Protein AF-A0A366LN01-F1 (afdb_monomer_lite)

Organism: NCBI:txid2248750

Sequence (71 aa):
VRHALAARGQAKMDGLYAGRPAVPTGKLILDALAGIRLIPGTGQSPPIIPHPTDLQLDLLDLLDIDPRDLR

Radius of gyration: 14.16 Å; chains: 1; bounding box: 33×23×40 Å

pLDDT: mean 92.19, std 7.95, range [49.72, 98.06]

Structure (mmCIF, N/CA/C/O backbone):
data_AF-A0A366LN01-F1
#
_entry.id   AF-A0A366LN01-F1
#
loop_
_atom_site.group_PDB
_atom_site.id
_atom_site.type_symbol
_atom_site.label_atom_id
_atom_site.label_alt_id
_atom_site.label_comp_id
_atom_site.label_asym_id
_atom_site.label_entity_id
_atom_site.label_seq_id
_atom_site.pdbx_PDB_ins_code
_atom_site.Cartn_x
_atom_site.Cartn_y
_atom_site.Cartn_z
_atom_site.occupancy
_atom_site.B_iso_or_equiv
_atom_site.auth_seq_id
_atom_site.auth_comp_id
_atom_site.auth_asym_id
_atom_site.auth_atom_id
_atom_site.pdbx_PDB_model_num
ATOM 1 N N . VAL A 1 1 ? -9.490 -2.997 2.746 1.00 91.56 1 VAL A N 1
ATOM 2 C CA . VAL A 1 1 ? -8.558 -2.203 3.595 1.00 91.56 1 VAL A CA 1
ATOM 3 C C . VAL A 1 1 ? -9.059 -1.924 5.011 1.00 91.56 1 VAL A C 1
ATOM 5 O O . VAL A 1 1 ? -8.730 -2.724 5.864 1.00 91.56 1 VAL A O 1
ATOM 8 N N . ARG A 1 2 ? -9.850 -0.874 5.326 1.00 93.88 2 ARG A N 1
ATOM 9 C CA . ARG A 1 2 ? -10.172 -0.531 6.743 1.00 93.88 2 ARG A CA 1
ATOM 10 C C . ARG A 1 2 ? -10.770 -1.685 7.563 1.00 93.88 2 ARG A C 1
ATOM 12 O O . ARG A 1 2 ? -10.376 -1.872 8.703 1.00 93.88 2 ARG A O 1
ATOM 19 N N . HIS A 1 3 ? -11.679 -2.465 6.975 1.00 94.38 3 HIS A N 1
ATOM 20 C CA . HIS A 1 3 ? -12.245 -3.654 7.622 1.00 94.38 3 HIS A CA 1
ATOM 21 C C . HIS A 1 3 ? -11.186 -4.743 7.874 1.00 94.38 3 HIS A C 1
ATOM 23 O O . HIS A 1 3 ? -11.069 -5.245 8.984 1.00 94.38 3 HIS A O 1
ATOM 29 N N . ALA A 1 4 ? -10.374 -5.062 6.861 1.00 94.56 4 ALA A N 1
ATOM 30 C CA . ALA A 1 4 ? -9.282 -6.031 6.977 1.00 94.56 4 ALA A CA 1
ATOM 31 C C . ALA A 1 4 ? -8.229 -5.597 8.014 1.00 94.56 4 ALA A C 1
ATOM 33 O O . ALA A 1 4 ? -7.764 -6.404 8.807 1.00 94.56 4 ALA A O 1
ATOM 34 N N . LEU A 1 5 ? -7.919 -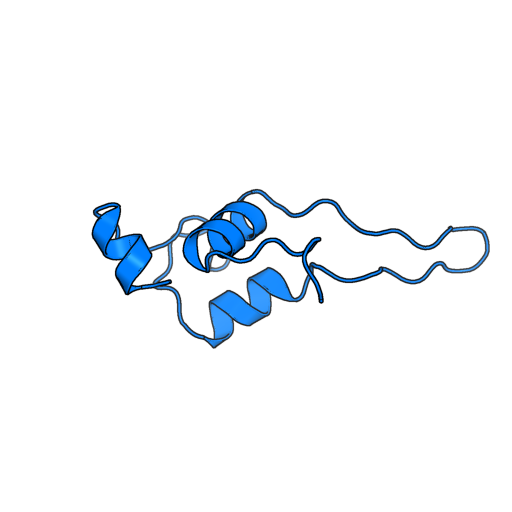4.301 8.074 1.00 95.19 5 LEU A N 1
ATOM 35 C CA . LEU A 1 5 ? -7.005 -3.729 9.058 1.00 95.19 5 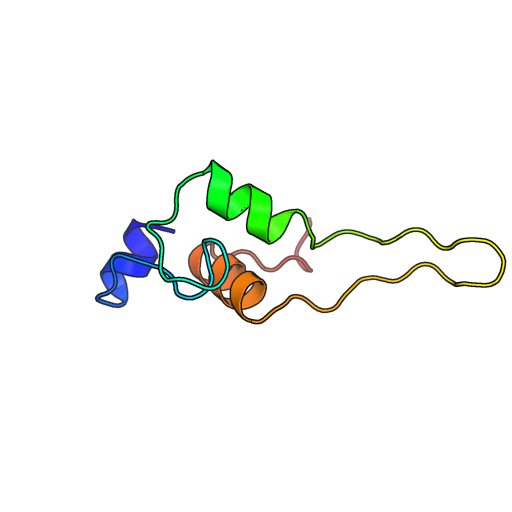LEU A CA 1
ATOM 36 C C . LEU A 1 5 ? -7.570 -3.827 10.486 1.00 95.19 5 LEU A C 1
ATOM 38 O O . LEU A 1 5 ? -6.852 -4.197 11.412 1.00 95.19 5 LEU A O 1
ATOM 42 N N . ALA A 1 6 ? -8.874 -3.582 10.657 1.00 96.19 6 ALA A N 1
ATOM 43 C CA . ALA A 1 6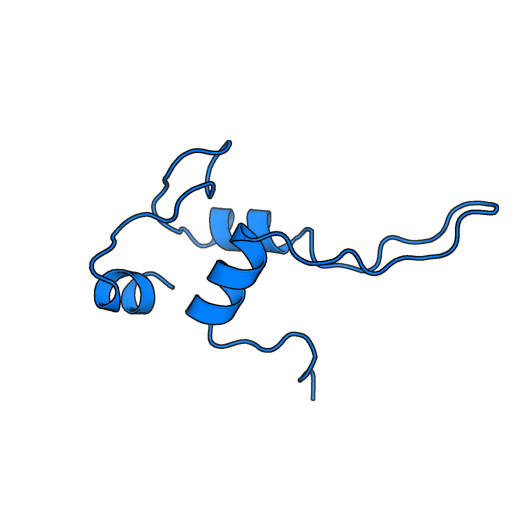 ? -9.548 -3.758 11.941 1.00 96.19 6 ALA A CA 1
ATOM 44 C C . ALA A 1 6 ? -9.525 -5.222 12.414 1.00 96.19 6 ALA A C 1
ATOM 46 O O . ALA A 1 6 ? -9.330 -5.467 13.602 1.00 96.19 6 ALA A O 1
ATOM 47 N N . ALA A 1 7 ? -9.634 -6.194 11.499 1.00 96.12 7 ALA A N 1
ATOM 48 C CA . ALA A 1 7 ? -9.477 -7.616 11.819 1.00 96.12 7 ALA A CA 1
ATOM 49 C C . ALA A 1 7 ? -8.058 -7.968 12.314 1.00 96.12 7 ALA A C 1
ATOM 51 O O . ALA A 1 7 ? -7.893 -8.925 13.066 1.00 96.12 7 ALA A O 1
ATOM 52 N N . ARG A 1 8 ? -7.047 -7.159 11.962 1.00 94.19 8 ARG A N 1
ATOM 53 C CA . ARG A 1 8 ? -5.677 -7.235 12.503 1.00 94.19 8 ARG A CA 1
ATOM 54 C C . ARG A 1 8 ? -5.495 -6.468 13.820 1.00 94.19 8 ARG A C 1
ATOM 56 O O . ARG A 1 8 ? -4.375 -6.340 14.302 1.00 94.19 8 ARG A O 1
ATOM 63 N N . GLY A 1 9 ? -6.567 -5.917 14.394 1.00 96.31 9 GLY A N 1
ATOM 64 C CA . GLY A 1 9 ? -6.506 -5.090 15.603 1.00 96.31 9 GLY A CA 1
ATOM 65 C C . GLY A 1 9 ? -5.900 -3.701 15.374 1.00 96.31 9 GLY A C 1
ATOM 66 O O . GLY A 1 9 ? -5.445 -3.065 16.323 1.00 96.31 9 GLY A O 1
ATOM 67 N N . GLN A 1 10 ? -5.877 -3.218 14.128 1.00 96.31 10 GLN A N 1
ATOM 68 C CA . GLN A 1 10 ? -5.242 -1.958 13.746 1.00 96.31 10 GLN A CA 1
ATOM 69 C C . GLN A 1 10 ? -6.255 -0.971 13.146 1.00 96.31 10 GLN A C 1
ATOM 71 O O . GLN A 1 10 ? -7.215 -1.342 12.474 1.00 96.31 10 GLN A O 1
ATOM 76 N N . ALA A 1 11 ? -6.023 0.325 13.365 1.00 96.38 11 ALA A N 1
ATOM 77 C CA . ALA A 1 11 ? -6.815 1.408 12.762 1.00 96.38 11 ALA A CA 1
ATOM 78 C C . ALA A 1 11 ? -6.013 2.255 11.758 1.00 96.38 11 ALA A C 1
ATOM 80 O O . ALA A 1 11 ? -6.588 3.024 10.981 1.00 96.38 11 ALA A O 1
ATOM 81 N N . LYS A 1 12 ? -4.683 2.135 11.788 1.00 97.44 12 LYS A N 1
ATOM 82 C CA . LYS A 1 12 ? -3.736 2.870 10.949 1.00 97.44 12 LYS A CA 1
ATOM 83 C C . LYS A 1 12 ? -2.743 1.892 10.340 1.00 97.44 12 LYS A C 1
ATOM 85 O O . LYS A 1 12 ? -2.434 0.888 10.970 1.00 97.44 12 LYS A O 1
ATOM 90 N N . MET A 1 13 ? -2.270 2.215 9.144 1.00 96.69 13 MET A N 1
ATOM 91 C CA . MET A 1 13 ? -1.173 1.508 8.493 1.00 96.69 13 MET A CA 1
ATOM 92 C C . MET A 1 13 ? 0.102 2.316 8.648 1.00 96.69 13 MET A C 1
ATOM 94 O O . MET A 1 13 ? 0.089 3.530 8.406 1.00 96.69 13 MET A O 1
ATOM 98 N N . ASP A 1 14 ? 1.178 1.645 9.034 1.00 95.69 14 ASP A N 1
ATOM 99 C CA . ASP A 1 14 ? 2.498 2.244 9.176 1.00 95.69 14 ASP A CA 1
ATOM 100 C C . ASP A 1 14 ? 3.036 2.707 7.818 1.00 95.69 14 ASP A C 1
ATOM 102 O O . ASP A 1 14 ? 2.725 2.142 6.775 1.00 95.69 14 ASP A O 1
ATOM 106 N N . GLY A 1 15 ? 3.801 3.799 7.805 1.00 95.12 15 GLY A N 1
ATOM 107 C CA . GLY A 1 15 ? 4.409 4.326 6.578 1.00 95.12 15 GLY A CA 1
ATOM 108 C C . GLY A 1 15 ? 3.460 5.025 5.592 1.00 95.12 15 GLY A C 1
ATOM 109 O O . GLY A 1 15 ? 3.942 5.729 4.704 1.00 95.12 15 GLY A O 1
ATOM 110 N N . LEU A 1 16 ? 2.139 4.899 5.758 1.00 96.94 16 LEU A N 1
ATOM 111 C CA . LEU A 1 16 ? 1.151 5.293 4.748 1.00 96.94 16 LEU A CA 1
ATOM 112 C C . LEU A 1 16 ? 1.103 6.804 4.446 1.00 96.94 16 LEU A C 1
ATOM 114 O O . LEU A 1 16 ? 0.689 7.200 3.357 1.00 96.94 16 LEU A O 1
ATOM 118 N N . TYR A 1 17 ? 1.528 7.666 5.375 1.00 95.81 17 TYR A N 1
ATOM 119 C CA . TYR A 1 17 ? 1.607 9.109 5.130 1.00 95.81 17 TYR A CA 1
ATOM 120 C C . TYR A 1 17 ? 2.945 9.681 5.579 1.00 95.81 17 TYR A C 1
ATOM 122 O O . TYR A 1 17 ? 3.203 9.801 6.776 1.00 95.81 17 TYR A O 1
ATOM 130 N N . ALA A 1 18 ? 3.788 10.067 4.618 1.00 93.44 18 ALA A N 1
ATOM 131 C CA . ALA A 1 18 ? 5.112 10.636 4.882 1.00 93.44 18 ALA A CA 1
ATOM 132 C C . ALA A 1 18 ? 5.946 9.778 5.862 1.00 93.44 18 ALA A C 1
ATOM 134 O O . ALA A 1 18 ? 6.578 10.303 6.780 1.00 93.44 18 ALA A O 1
ATOM 135 N N . GLY A 1 19 ? 5.883 8.448 5.709 1.00 93.56 19 GLY A N 1
ATOM 136 C CA . GLY A 1 19 ? 6.575 7.495 6.582 1.00 93.56 19 GLY A CA 1
ATOM 137 C C . GLY A 1 19 ? 5.926 7.293 7.957 1.00 93.56 19 GLY A C 1
ATOM 138 O O . GLY A 1 19 ? 6.477 6.583 8.791 1.00 93.56 19 GLY A O 1
ATOM 139 N N . ARG A 1 20 ? 4.763 7.899 8.220 1.00 96.12 20 ARG A N 1
ATOM 140 C CA . ARG A 1 20 ? 4.060 7.829 9.509 1.00 96.12 20 ARG A CA 1
ATOM 141 C C . ARG A 1 20 ? 2.782 6.993 9.416 1.00 96.12 20 ARG A C 1
ATOM 143 O O . ARG A 1 20 ? 2.186 6.919 8.337 1.00 96.12 20 ARG A O 1
ATOM 150 N N . PRO A 1 21 ? 2.309 6.438 10.548 1.00 97.38 21 PRO A N 1
ATOM 151 C CA . PRO A 1 21 ? 1.054 5.705 10.582 1.00 97.38 21 PRO A CA 1
ATOM 152 C C . PRO A 1 21 ? -0.145 6.594 10.238 1.00 97.38 21 PRO A C 1
ATOM 154 O O . PRO A 1 21 ? -0.347 7.645 10.860 1.00 97.38 21 PRO A O 1
ATOM 157 N N . ALA A 1 22 ? -0.983 6.161 9.297 1.00 98.06 22 ALA A N 1
ATOM 158 C CA . ALA A 1 22 ? -2.172 6.904 8.877 1.00 98.06 22 ALA A CA 1
ATOM 159 C C . ALA A 1 22 ? -3.391 6.005 8.654 1.00 98.06 22 ALA A C 1
ATOM 161 O O . ALA A 1 22 ? -3.275 4.816 8.365 1.00 98.06 22 ALA A O 1
ATOM 162 N N . VAL A 1 23 ? -4.586 6.588 8.794 1.00 97.50 23 VAL A N 1
ATOM 163 C CA . VAL A 1 23 ? -5.840 5.900 8.460 1.00 97.50 23 VAL A CA 1
ATOM 164 C C . VAL A 1 23 ? -5.908 5.745 6.938 1.00 97.50 23 VAL A C 1
ATOM 166 O O . VAL A 1 23 ? -5.773 6.751 6.237 1.00 97.50 23 VAL A O 1
ATOM 169 N N . PRO A 1 24 ? -6.150 4.535 6.406 1.00 97.00 24 PRO A N 1
ATOM 170 C CA . PRO A 1 24 ? -6.145 4.314 4.969 1.00 97.00 24 PRO A CA 1
ATOM 171 C C . PRO A 1 24 ? -7.390 4.899 4.310 1.00 97.00 24 PRO A C 1
ATOM 173 O O . PRO A 1 24 ? -8.480 4.321 4.329 1.00 97.00 24 PRO A O 1
ATOM 176 N N . THR A 1 25 ? -7.214 6.088 3.739 1.00 97.31 25 THR A N 1
ATOM 177 C CA . THR A 1 25 ? -8.188 6.732 2.856 1.00 97.31 25 THR A CA 1
ATOM 178 C C . THR A 1 25 ? -7.966 6.276 1.418 1.00 97.31 25 THR A C 1
ATOM 180 O O . THR A 1 25 ? -6.866 5.853 1.067 1.00 97.31 25 THR A O 1
ATOM 183 N N . GLY A 1 26 ? -8.990 6.401 0.566 1.00 96.06 26 GLY A N 1
ATOM 184 C CA . GLY A 1 26 ? -8.871 6.043 -0.853 1.00 96.06 26 GLY A CA 1
ATOM 185 C C . GLY A 1 26 ? -7.698 6.748 -1.539 1.00 96.06 26 GLY A C 1
ATOM 186 O O . GLY A 1 26 ? -6.930 6.103 -2.240 1.00 96.06 26 GLY A O 1
ATOM 187 N N . LYS A 1 27 ? -7.494 8.040 -1.248 1.00 97.38 27 LYS A N 1
ATOM 188 C CA . LYS A 1 27 ? -6.350 8.804 -1.759 1.00 97.38 27 LYS A CA 1
ATOM 189 C C . LYS A 1 27 ? -5.010 8.194 -1.339 1.00 97.38 27 LYS A C 1
ATOM 191 O O . LYS A 1 27 ? -4.184 7.937 -2.198 1.00 97.38 27 LYS A O 1
ATOM 196 N N . LEU A 1 28 ? -4.803 7.941 -0.044 1.00 97.56 28 LEU A N 1
ATOM 197 C CA . LEU A 1 28 ? -3.518 7.423 0.445 1.00 97.56 28 LEU A CA 1
ATOM 198 C C . LEU A 1 28 ? -3.207 6.023 -0.095 1.00 97.56 28 LEU A C 1
ATOM 200 O O . LEU A 1 28 ? -2.057 5.731 -0.402 1.00 97.56 28 LEU A O 1
ATOM 204 N N . ILE A 1 29 ? -4.231 5.177 -0.236 1.00 96.69 29 ILE A N 1
ATOM 205 C CA . ILE A 1 29 ? -4.087 3.850 -0.845 1.00 96.69 29 ILE A CA 1
ATOM 206 C C . ILE A 1 29 ? -3.639 3.988 -2.306 1.00 96.69 29 ILE A C 1
ATOM 208 O O . ILE A 1 29 ? -2.662 3.364 -2.707 1.00 96.69 29 ILE A O 1
ATOM 212 N N . LEU A 1 30 ? -4.329 4.817 -3.097 1.00 95.56 30 LEU A N 1
ATOM 213 C CA . LEU A 1 30 ? -4.001 5.010 -4.512 1.00 95.56 30 LEU A CA 1
ATOM 214 C C . LEU A 1 30 ? -2.625 5.654 -4.697 1.00 95.56 30 LEU A C 1
ATOM 216 O O . LEU A 1 30 ? -1.855 5.188 -5.531 1.00 95.56 30 LEU A O 1
ATOM 220 N N . ASP A 1 31 ? -2.290 6.667 -3.896 1.00 95.94 31 ASP A N 1
ATOM 221 C CA . ASP A 1 31 ? -0.982 7.327 -3.930 1.00 95.94 31 ASP A CA 1
ATOM 222 C C . ASP A 1 31 ? 0.148 6.323 -3.628 1.00 95.94 31 ASP A C 1
ATOM 224 O O . ASP A 1 31 ? 1.161 6.304 -4.329 1.00 95.94 31 ASP A O 1
ATOM 228 N N . ALA A 1 32 ? -0.035 5.442 -2.635 1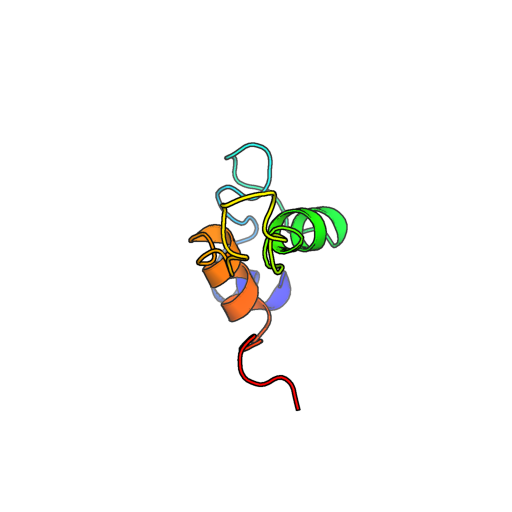.00 95.19 32 ALA A N 1
ATOM 229 C CA . ALA A 1 32 ? 0.943 4.408 -2.295 1.00 95.19 32 ALA A CA 1
ATOM 230 C C . ALA A 1 32 ? 1.099 3.349 -3.404 1.00 95.19 32 ALA A C 1
ATOM 232 O O . ALA A 1 32 ? 2.220 2.926 -3.696 1.00 95.19 32 ALA A O 1
ATOM 233 N N . LEU A 1 33 ? 0.001 2.941 -4.051 1.00 94.00 33 LEU A N 1
ATOM 234 C CA . LEU A 1 33 ? 0.012 1.932 -5.119 1.00 94.00 33 LEU A CA 1
ATOM 235 C C . LEU A 1 33 ? 0.424 2.492 -6.491 1.00 94.00 33 LEU A C 1
ATOM 237 O O . LEU A 1 33 ? 0.859 1.728 -7.347 1.00 94.00 33 LEU A O 1
ATOM 241 N N . ALA A 1 34 ? 0.364 3.810 -6.711 1.00 92.12 34 ALA A N 1
ATOM 242 C CA . ALA A 1 34 ? 0.682 4.443 -7.998 1.00 92.12 34 ALA A CA 1
ATOM 243 C C . ALA A 1 34 ? 2.135 4.231 -8.475 1.00 92.12 34 ALA A C 1
ATOM 245 O O . ALA A 1 34 ? 2.451 4.476 -9.647 1.00 92.12 34 ALA A O 1
ATOM 246 N N . GLY A 1 35 ? 3.024 3.803 -7.572 1.00 88.00 35 GLY A N 1
ATOM 247 C CA . GLY A 1 35 ? 4.394 3.399 -7.888 1.00 88.00 35 GLY A CA 1
ATOM 248 C C . GLY A 1 35 ? 4.511 2.012 -8.530 1.00 88.00 35 GLY A C 1
ATOM 249 O O . GLY A 1 35 ? 5.535 1.727 -9.148 1.00 88.00 35 GLY A O 1
ATOM 250 N N . ILE A 1 36 ? 3.479 1.168 -8.433 1.00 89.81 36 ILE A N 1
ATOM 251 C CA . ILE A 1 36 ? 3.447 -0.169 -9.038 1.00 89.81 36 ILE A CA 1
ATOM 252 C C . ILE A 1 36 ? 3.071 -0.027 -10.513 1.00 89.81 36 ILE A C 1
ATOM 254 O O . ILE A 1 36 ? 1.919 -0.179 -10.918 1.00 89.81 36 ILE A O 1
ATOM 258 N N . ARG A 1 37 ? 4.055 0.335 -11.331 1.00 88.06 37 ARG A N 1
ATOM 259 C CA . ARG A 1 37 ? 3.897 0.473 -12.779 1.00 88.06 37 ARG A CA 1
ATOM 260 C C . ARG A 1 37 ? 5.205 0.186 -13.490 1.00 88.06 37 ARG A C 1
ATOM 262 O O . ARG A 1 37 ? 6.276 0.361 -12.912 1.00 88.06 37 ARG A O 1
ATOM 269 N N . LEU A 1 38 ? 5.115 -0.178 -14.767 1.00 89.75 38 LEU A N 1
ATOM 270 C CA . LEU A 1 38 ? 6.283 -0.207 -15.639 1.00 89.75 38 LEU A CA 1
ATOM 271 C C . LEU A 1 38 ? 6.931 1.183 -15.651 1.00 89.75 38 LEU A C 1
ATOM 273 O O . LEU A 1 38 ? 6.272 2.180 -15.956 1.00 89.75 38 LEU A O 1
ATOM 277 N N . ILE A 1 39 ? 8.219 1.243 -15.332 1.00 91.06 39 ILE A N 1
ATOM 278 C CA . ILE A 1 39 ? 9.041 2.429 -15.542 1.00 91.06 39 ILE A CA 1
ATOM 279 C C . ILE A 1 39 ? 9.618 2.300 -16.957 1.00 91.06 39 ILE A C 1
ATOM 281 O O . ILE A 1 39 ? 10.378 1.358 -17.209 1.00 91.06 39 ILE A O 1
ATOM 285 N N . PRO A 1 40 ? 9.244 3.189 -17.899 1.00 92.44 40 PRO A N 1
ATOM 286 C CA . PRO A 1 40 ? 9.757 3.130 -19.259 1.00 92.44 40 PRO A CA 1
ATOM 287 C C . PRO A 1 40 ? 11.278 3.264 -19.285 1.00 92.44 40 PRO A C 1
ATOM 289 O O . PRO A 1 40 ? 11.856 4.050 -18.534 1.00 92.44 40 PRO A O 1
ATOM 292 N N . GLY A 1 41 ? 11.914 2.517 -20.182 1.00 94.19 41 GLY A N 1
ATOM 293 C CA . GLY A 1 41 ? 13.332 2.686 -20.467 1.00 94.19 41 GLY A CA 1
ATOM 294 C C . GLY A 1 41 ? 13.606 4.030 -21.141 1.00 94.19 41 GLY A C 1
ATOM 295 O O . GLY A 1 41 ? 12.754 4.571 -21.848 1.00 94.19 41 GLY A O 1
ATOM 296 N N . THR A 1 42 ? 14.809 4.566 -20.949 1.00 94.00 42 THR A N 1
ATOM 297 C CA . THR A 1 42 ? 15.255 5.815 -21.584 1.00 94.00 42 THR A CA 1
ATOM 298 C C . THR A 1 42 ? 16.673 5.652 -22.116 1.00 94.00 42 THR A C 1
ATOM 300 O O . THR A 1 42 ? 17.581 5.316 -21.355 1.00 94.00 42 THR A O 1
ATOM 303 N N . GLY A 1 43 ? 16.892 5.915 -23.408 1.00 93.06 43 GLY A N 1
ATOM 304 C CA . GLY A 1 43 ? 18.205 5.754 -24.039 1.00 93.06 43 GLY A CA 1
ATOM 305 C C . GLY A 1 43 ? 18.692 4.304 -23.971 1.00 93.06 43 GLY A C 1
ATOM 306 O O . GLY A 1 43 ? 18.084 3.426 -24.571 1.00 93.06 43 GLY A O 1
ATOM 307 N N . GLN A 1 44 ? 19.785 4.070 -23.240 1.00 93.62 44 GLN A N 1
ATOM 308 C CA . GLN A 1 44 ? 20.355 2.732 -23.019 1.00 93.62 44 GLN A CA 1
ATOM 309 C C . GLN A 1 44 ? 19.795 2.026 -21.771 1.00 93.62 44 GLN A C 1
ATOM 311 O O . GLN A 1 44 ? 20.141 0.876 -21.512 1.00 93.62 44 GLN A O 1
ATOM 316 N N . SER A 1 45 ? 18.942 2.690 -20.985 1.00 94.00 45 SER A N 1
ATOM 317 C CA . SER A 1 45 ? 18.329 2.085 -19.802 1.00 94.00 45 SER A CA 1
ATOM 318 C C . SER A 1 45 ? 17.123 1.235 -20.213 1.00 94.00 45 SER A C 1
ATOM 320 O O . SER A 1 45 ? 16.188 1.789 -20.802 1.00 94.00 45 SER A O 1
ATOM 322 N N . PRO A 1 46 ? 17.096 -0.075 -19.907 1.00 94.38 46 PRO A N 1
ATOM 323 C CA . PRO A 1 46 ? 15.950 -0.921 -20.218 1.00 94.38 46 PRO A CA 1
ATOM 3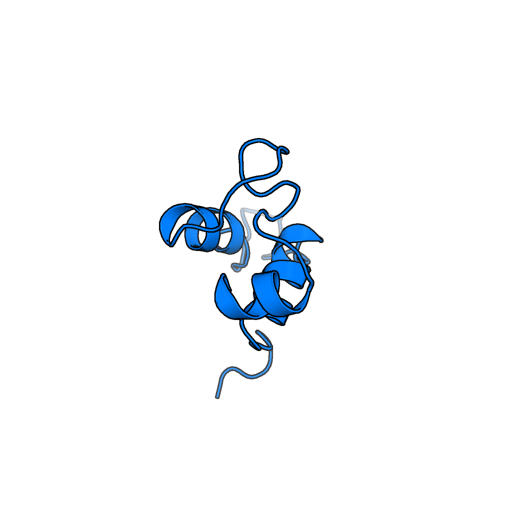24 C C . PRO A 1 46 ? 14.729 -0.545 -19.359 1.00 94.38 46 PRO A C 1
ATOM 326 O O . PRO A 1 46 ? 14.889 0.018 -18.273 1.00 94.38 46 PRO A O 1
ATOM 329 N N . PRO A 1 47 ? 13.504 -0.855 -19.819 1.00 94.50 47 PRO A N 1
ATOM 330 C CA . PRO A 1 47 ? 12.311 -0.720 -18.992 1.00 94.50 47 PRO A CA 1
ATOM 331 C C . PRO A 1 47 ? 12.372 -1.680 -17.799 1.00 94.50 47 PRO A C 1
ATOM 333 O O . PRO A 1 47 ? 12.842 -2.812 -17.932 1.00 94.50 47 PRO A O 1
ATOM 336 N N . ILE A 1 48 ? 11.874 -1.242 -16.642 1.00 93.19 48 ILE A N 1
ATOM 337 C CA . ILE A 1 48 ? 11.880 -2.044 -15.412 1.00 93.19 48 ILE A CA 1
ATOM 338 C C . ILE A 1 48 ? 10.495 -2.091 -14.773 1.00 93.19 48 ILE A C 1
ATOM 340 O O . ILE A 1 48 ? 9.759 -1.103 -14.764 1.00 93.19 48 ILE A O 1
ATOM 344 N N . ILE A 1 49 ? 10.159 -3.244 -14.199 1.00 86.56 49 ILE A N 1
ATOM 345 C CA . ILE A 1 49 ? 9.043 -3.380 -13.264 1.00 86.56 49 ILE A CA 1
ATOM 346 C C . ILE A 1 49 ? 9.658 -3.308 -11.862 1.00 86.56 49 ILE A C 1
ATOM 348 O O . ILE A 1 49 ? 10.425 -4.205 -11.502 1.00 86.56 49 ILE A O 1
ATOM 352 N N . PRO A 1 50 ? 9.414 -2.236 -11.090 1.00 87.88 50 PRO A N 1
ATOM 353 C CA . PRO A 1 50 ? 9.963 -2.124 -9.749 1.00 87.88 50 PRO A CA 1
ATOM 354 C C . PRO A 1 50 ? 9.363 -3.203 -8.845 1.00 87.88 50 PRO A C 1
ATOM 356 O O . PRO A 1 50 ? 8.180 -3.528 -8.944 1.00 87.88 50 PRO A O 1
ATOM 359 N N . HIS A 1 51 ? 10.184 -3.735 -7.940 1.00 88.88 51 HIS A N 1
ATOM 360 C CA . HIS A 1 51 ? 9.669 -4.569 -6.861 1.00 88.88 51 HIS A CA 1
ATOM 361 C C . HIS A 1 51 ? 8.802 -3.704 -5.937 1.00 88.88 51 HIS A C 1
ATOM 363 O O . HIS A 1 51 ? 9.233 -2.596 -5.592 1.00 88.88 51 HIS A O 1
ATOM 369 N N . PRO A 1 52 ? 7.605 -4.172 -5.542 1.00 91.56 52 PRO A N 1
ATOM 370 C CA . PRO A 1 52 ? 6.774 -3.440 -4.602 1.00 91.56 52 PRO A CA 1
ATOM 371 C C . PRO A 1 52 ? 7.499 -3.202 -3.273 1.00 91.56 52 PRO A C 1
ATOM 373 O O . PRO A 1 52 ? 8.260 -4.052 -2.811 1.00 91.56 52 PRO A O 1
ATOM 376 N N . THR A 1 53 ? 7.256 -2.050 -2.654 1.00 93.75 53 THR A N 1
ATOM 377 C CA . THR A 1 53 ? 7.736 -1.765 -1.293 1.00 93.75 53 THR A CA 1
ATOM 378 C C . THR A 1 53 ? 6.959 -2.581 -0.256 1.00 93.75 53 THR A C 1
ATOM 380 O O . THR A 1 53 ? 5.848 -3.031 -0.534 1.00 93.75 53 THR A O 1
ATOM 383 N N . ASP A 1 54 ? 7.476 -2.708 0.969 1.00 94.81 54 ASP A N 1
ATOM 384 C CA . ASP A 1 54 ? 6.772 -3.416 2.053 1.00 94.81 54 ASP A CA 1
ATOM 385 C C . ASP A 1 54 ? 5.363 -2.852 2.302 1.00 94.81 54 ASP A C 1
ATOM 387 O O . ASP A 1 54 ? 4.404 -3.603 2.462 1.00 94.81 54 ASP A O 1
ATOM 391 N N . LEU A 1 55 ? 5.209 -1.523 2.238 1.00 95.62 55 LEU A N 1
ATOM 392 C CA . LEU A 1 55 ? 3.906 -0.856 2.334 1.00 95.62 55 LEU A CA 1
ATOM 393 C C . LEU A 1 55 ? 2.961 -1.266 1.195 1.00 95.62 55 LEU A C 1
ATOM 395 O O . LEU A 1 55 ? 1.762 -1.435 1.406 1.00 95.62 55 LEU A O 1
ATOM 399 N N . GLN A 1 56 ? 3.483 -1.387 -0.025 1.00 95.00 56 GLN A N 1
ATOM 400 C CA . GLN A 1 56 ? 2.697 -1.804 -1.182 1.00 95.00 56 GLN A CA 1
ATO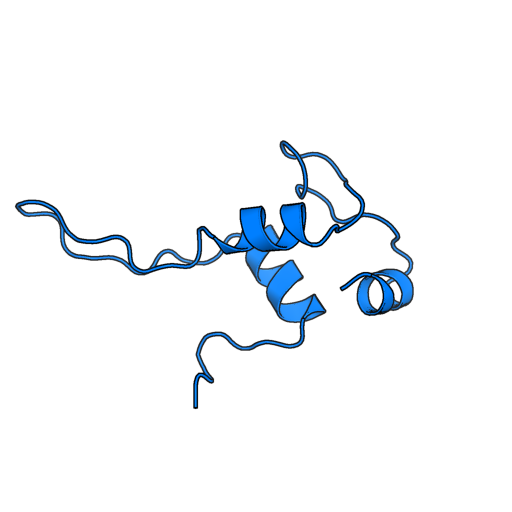M 401 C C . GLN A 1 56 ? 2.288 -3.275 -1.080 1.00 95.00 56 GLN A C 1
ATOM 403 O O . GLN A 1 56 ? 1.141 -3.590 -1.384 1.00 95.00 56 GLN A O 1
ATOM 408 N N . LEU A 1 57 ? 3.182 -4.152 -0.616 1.00 94.56 57 LEU A N 1
ATOM 409 C CA . LEU A 1 57 ? 2.872 -5.563 -0.371 1.00 94.56 57 LEU A CA 1
ATOM 410 C C . LEU A 1 57 ? 1.783 -5.716 0.696 1.00 94.56 57 LEU A C 1
ATOM 412 O O . LEU A 1 57 ? 0.807 -6.425 0.464 1.00 94.56 57 LEU A O 1
ATOM 416 N N . ASP A 1 58 ? 1.896 -4.996 1.814 1.00 95.00 58 ASP A N 1
ATOM 417 C CA . ASP A 1 58 ? 0.886 -5.025 2.878 1.00 95.00 58 ASP A CA 1
ATOM 418 C C . ASP A 1 58 ? -0.473 -4.475 2.403 1.00 95.00 58 ASP A C 1
ATOM 420 O O . ASP A 1 58 ? -1.532 -5.015 2.728 1.00 95.00 58 ASP A O 1
ATOM 424 N N . LEU A 1 59 ? -0.468 -3.430 1.563 1.00 95.62 59 LEU A N 1
ATOM 425 C CA . LEU A 1 59 ? -1.688 -2.916 0.933 1.00 95.62 59 LEU A CA 1
ATOM 426 C C . LEU A 1 59 ? -2.339 -3.929 -0.012 1.00 95.62 59 LEU A C 1
ATOM 428 O O . LEU A 1 59 ? -3.563 -4.053 0.013 1.00 95.62 59 LEU A O 1
ATOM 432 N N . LEU A 1 60 ? -1.555 -4.617 -0.844 1.00 94.31 60 LEU A N 1
ATOM 433 C CA . LEU A 1 60 ? -2.058 -5.638 -1.767 1.00 94.31 60 LEU A CA 1
ATOM 434 C C . LEU A 1 60 ? -2.669 -6.822 -1.007 1.00 94.31 60 LEU A C 1
ATOM 436 O O . LEU A 1 60 ? -3.763 -7.262 -1.354 1.00 94.31 60 LEU A O 1
ATOM 440 N N . ASP A 1 61 ? -2.030 -7.250 0.081 1.00 94.19 61 ASP A N 1
ATOM 441 C CA . ASP A 1 61 ? -2.535 -8.300 0.971 1.00 94.19 61 ASP A CA 1
ATOM 442 C C . ASP A 1 61 ? -3.849 -7.880 1.666 1.00 94.19 61 ASP A C 1
ATOM 444 O O . ASP A 1 61 ? -4.840 -8.606 1.658 1.00 94.19 61 ASP A O 1
ATOM 448 N N . LEU A 1 62 ? -3.936 -6.642 2.172 1.00 94.88 62 LEU A N 1
ATOM 449 C CA . LEU A 1 62 ? -5.178 -6.081 2.741 1.00 94.88 62 LEU A CA 1
ATOM 450 C C . LEU A 1 62 ? -6.307 -5.859 1.721 1.00 94.88 62 LEU A C 1
ATOM 452 O O . LEU A 1 62 ? -7.458 -5.593 2.116 1.00 94.88 62 LEU A O 1
ATOM 456 N N . LEU A 1 63 ? -5.968 -5.836 0.435 1.00 93.25 63 LEU A N 1
ATOM 457 C CA . LEU A 1 63 ? -6.900 -5.726 -0.682 1.00 93.25 63 LEU A CA 1
ATOM 458 C C . LEU A 1 63 ? -7.269 -7.088 -1.273 1.00 93.25 63 LEU A C 1
ATOM 460 O O . LEU A 1 63 ? -8.222 -7.118 -2.047 1.00 93.25 63 LEU A O 1
ATOM 464 N N . ASP A 1 64 ? -6.576 -8.164 -0.885 1.00 93.12 64 ASP A N 1
ATOM 465 C CA . ASP A 1 64 ? -6.695 -9.498 -1.483 1.00 93.12 64 ASP A CA 1
ATOM 466 C C . ASP A 1 64 ? -6.472 -9.467 -3.010 1.00 93.12 64 ASP A C 1
ATOM 468 O O . ASP A 1 64 ? -7.267 -9.974 -3.799 1.00 93.12 64 ASP A O 1
ATOM 472 N N . ILE A 1 65 ? -5.408 -8.774 -3.442 1.00 90.12 65 ILE A N 1
ATOM 473 C CA . ILE A 1 65 ? -5.041 -8.618 -4.858 1.00 90.12 65 ILE A CA 1
ATOM 474 C C . ILE A 1 65 ? -3.657 -9.225 -5.102 1.00 90.12 65 ILE A C 1
ATOM 476 O O . ILE A 1 65 ? -2.660 -8.715 -4.591 1.00 90.12 65 ILE A O 1
ATOM 480 N N . ASP A 1 66 ? -3.574 -10.238 -5.972 1.00 85.62 66 ASP A N 1
ATOM 481 C CA . ASP A 1 66 ? -2.307 -10.635 -6.598 1.00 85.62 66 ASP A CA 1
ATOM 482 C C . ASP A 1 66 ? -2.126 -9.850 -7.911 1.00 85.62 66 ASP A C 1
ATOM 484 O O . ASP A 1 66 ? -2.852 -10.093 -8.877 1.00 85.62 66 ASP A O 1
ATOM 488 N N . PRO A 1 67 ? -1.155 -8.921 -8.004 1.00 75.38 67 PRO A N 1
ATOM 489 C CA . PRO A 1 67 ? -0.948 -8.124 -9.214 1.00 75.38 67 PRO A CA 1
ATOM 490 C C . PRO A 1 67 ? -0.468 -8.953 -10.418 1.00 75.38 67 PRO A C 1
ATOM 492 O O . PRO A 1 67 ? -0.415 -8.430 -11.531 1.00 75.38 67 PRO A O 1
ATOM 495 N N . ARG A 1 68 ? -0.094 -10.223 -10.216 1.00 77.00 68 ARG A N 1
ATOM 496 C CA . ARG A 1 68 ? 0.266 -11.162 -11.289 1.00 77.00 68 ARG A CA 1
ATOM 497 C C . ARG A 1 68 ? -0.951 -11.890 -11.857 1.00 77.00 68 ARG A C 1
ATOM 499 O O . ARG A 1 68 ? -0.847 -12.434 -12.951 1.00 77.00 68 ARG A O 1
ATOM 506 N N . ASP A 1 69 ? -2.079 -11.889 -11.147 1.00 77.94 69 ASP A N 1
ATOM 507 C CA . ASP A 1 69 ? -3.330 -12.534 -11.567 1.00 77.94 69 ASP A CA 1
ATOM 508 C C . ASP A 1 69 ? -4.276 -11.533 -12.250 1.00 77.94 69 ASP A C 1
ATOM 510 O O . ASP A 1 69 ? -5.451 -11.394 -11.914 1.00 77.94 69 ASP A O 1
ATOM 514 N N . LEU A 1 70 ? -3.745 -10.786 -13.221 1.00 57.28 70 LEU A N 1
ATOM 515 C CA . LEU A 1 70 ? -4.569 -9.972 -14.112 1.00 57.28 70 LEU A CA 1
ATOM 516 C C . LEU A 1 70 ? -5.110 -10.876 -15.225 1.00 57.28 70 LEU A C 1
ATOM 518 O O . LEU A 1 70 ? -4.435 -11.110 -16.228 1.00 57.28 70 LEU A O 1
ATOM 522 N N . ARG A 1 71 ? -6.312 -11.414 -15.007 1.00 49.72 71 ARG A N 1
ATOM 523 C CA . ARG A 1 71 ? -7.128 -12.049 -16.051 1.00 49.72 71 ARG A CA 1
ATOM 524 C C . ARG A 1 71 ? -7.778 -11.020 -16.966 1.00 49.72 71 ARG A C 1
ATOM 526 O O . ARG A 1 71 ? -8.233 -9.977 -16.447 1.00 49.72 71 ARG A O 1
#

Foldseek 3Di:
DQVLQVVVVHQWDACLPVRGTDGDDPVSLCVLQVLQDWDPADDPRHIDGDDRDPSNVVSCVSVVHDPVPPD

Secondary structure (DSSP, 8-state):
-HHHHHHTT-SSEEEEETTEEE---HHHHHHHHTT-S-B--BTTBPPB-PPPPHHHHHHHHHHT--TT---